Protein AF-A0A3S4J024-F1 (afdb_monomer)

Radius of gyration: 14.55 Å; Cα contacts (8 Å, |Δi|>4): 101; chains: 1; bounding box: 37×22×38 Å

Organism: Salmonella enterica I (NCBI:txid59201)

Secondary structure (DSSP, 8-state):
-GGGS---EEEEE---SSPPTTGGGSS-HHHHHHHHHHHHHHHHHHTTPPTT-EEEEEE-TTTT-SS----

Nearest PDB structures (foldseek):
  5y3z-assembly1_A  TM=9.408E-01  e=2.458E-10  Salmonella enterica subsp. enterica serovar Typhimurium str. LT2
  2zvy-assembly1_B  TM=9.154E-01  e=2.636E-08  Salmonella enterica subsp. enterica serovar Typhimurium
  2zov-assembly1_A-2  TM=9.010E-01  e=4.265E-08  Salmonella enterica subsp. enterica serovar Typhimurium
  5y40-assembly1_A  TM=9.181E-01  e=9.732E-08  Salmonella enterica subsp. enterica serovar Typhimurium str. LT2
  2zvz-assembly1_A  TM=8.738E-01  e=1.117E-07  Salmonella enterica subsp. enterica serovar Typhimurium

Foldseek 3Di:
DLQVDPAADEFWFEDADDFDPPHPVDDTLQNVRQVVSVVVVVVVVVVPDDPPSHPYGGYPRHVDDPDDDDD

Solvent-accessible surface area (backbone atoms only — not comparable to full-atom values): 4273 Å² total; per-residue (Å²): 111,82,75,80,48,92,68,67,40,75,39,73,14,70,41,68,75,74,77,35,75,69,35,88,86,48,65,20,38,49,55,53,7,32,50,51,23,49,50,53,51,51,52,43,42,75,74,63,48,56,89,77,36,63,72,49,74,38,47,50,14,48,79,78,68,90,69,81,84,84,127

pLDDT: mean 90.67, std 10.51, range [58.47, 98.62]

Structure (mmCIF, N/CA/C/O backbone):
data_AF-A0A3S4J024-F1
#
_entry.id   AF-A0A3S4J024-F1
#
loop_
_atom_site.group_PDB
_atom_site.id
_atom_site.type_symbol
_atom_site.label_atom_id
_atom_site.label_alt_id
_atom_site.label_comp_id
_atom_site.label_asym_id
_atom_site.label_entity_id
_atom_site.label_seq_id
_atom_site.pdbx_PDB_ins_code
_atom_site.Cartn_x
_atom_site.Cartn_y
_atom_site.Cartn_z
_atom_site.occupancy
_atom_site.B_iso_or_equiv
_atom_site.auth_seq_id
_atom_site.auth_comp_id
_atom_site.auth_asym_id
_atom_site.auth_atom_id
_atom_site.pdbx_PDB_model_num
ATOM 1 N N . MET A 1 1 ? -1.050 6.305 19.539 1.00 80.81 1 MET A N 1
ATOM 2 C CA . MET A 1 1 ? -1.100 5.045 18.757 1.00 80.81 1 MET A CA 1
ATOM 3 C C . MET A 1 1 ? -2.052 5.213 17.580 1.00 80.81 1 MET A C 1
ATOM 5 O O . MET A 1 1 ? -3.004 5.972 17.716 1.00 80.81 1 MET A O 1
ATOM 9 N N . LEU A 1 2 ? -1.828 4.522 16.455 1.00 90.50 2 LEU A N 1
ATOM 10 C CA . LEU A 1 2 ? -2.633 4.670 15.228 1.00 90.50 2 LEU A CA 1
ATOM 11 C C . LEU A 1 2 ? -4.126 4.334 15.415 1.00 90.50 2 LEU A C 1
ATOM 13 O O . LEU A 1 2 ? -4.963 4.931 14.739 1.00 90.50 2 LEU A O 1
ATOM 17 N N . ASN A 1 3 ? -4.469 3.448 16.354 1.00 96.31 3 ASN A N 1
ATOM 18 C CA . ASN A 1 3 ? -5.861 3.120 16.699 1.00 96.31 3 ASN A CA 1
ATOM 19 C C . ASN A 1 3 ? -6.560 4.198 17.543 1.00 96.31 3 ASN A C 1
ATOM 21 O O . ASN A 1 3 ? -7.779 4.228 17.607 1.00 96.31 3 ASN A O 1
ATOM 25 N N . GLY A 1 4 ? -5.817 5.122 18.161 1.00 96.00 4 GLY A N 1
ATOM 26 C CA . GLY A 1 4 ? -6.397 6.156 19.029 1.00 96.00 4 GLY A CA 1
ATOM 27 C C . GLY A 1 4 ? -7.145 7.269 18.286 1.00 96.00 4 GLY A C 1
ATOM 28 O O . GLY A 1 4 ? -7.658 8.182 18.921 1.00 96.00 4 GLY A O 1
ATOM 29 N N . ILE A 1 5 ? -7.173 7.222 16.953 1.00 96.94 5 ILE A N 1
ATOM 30 C CA . ILE A 1 5 ? -7.848 8.195 16.090 1.00 96.94 5 ILE A CA 1
ATOM 31 C C . ILE A 1 5 ? -8.685 7.464 15.031 1.00 96.94 5 ILE A C 1
ATOM 33 O O . ILE A 1 5 ? -8.318 6.357 14.624 1.00 96.94 5 ILE A O 1
ATOM 37 N N . PRO A 1 6 ? -9.776 8.059 14.520 1.00 95.62 6 PRO A N 1
ATOM 38 C CA . PRO A 1 6 ? -10.697 7.375 13.607 1.00 95.62 6 PRO A CA 1
ATOM 39 C C . PRO A 1 6 ? -10.181 7.278 12.162 1.00 95.62 6 PRO A C 1
ATOM 41 O O . PRO A 1 6 ? -10.775 6.598 11.329 1.00 95.62 6 PRO A O 1
ATOM 44 N N . ASN A 1 7 ? -9.085 7.966 11.831 1.00 97.69 7 ASN A N 1
ATOM 45 C CA . ASN A 1 7 ? -8.607 8.095 10.457 1.00 97.69 7 ASN A CA 1
ATOM 46 C C . ASN A 1 7 ? -8.193 6.746 9.852 1.00 97.69 7 ASN A C 1
ATOM 48 O O . ASN A 1 7 ? -7.587 5.899 10.518 1.00 97.69 7 ASN A O 1
ATOM 52 N N . ARG A 1 8 ? -8.477 6.588 8.555 1.00 97.81 8 ARG A N 1
ATOM 53 C CA . ARG A 1 8 ? -8.006 5.461 7.744 1.00 97.81 8 ARG A CA 1
ATOM 54 C C . ARG A 1 8 ? -6.611 5.739 7.179 1.00 97.81 8 ARG A C 1
ATOM 56 O O . ARG A 1 8 ? -6.195 6.888 7.063 1.00 97.81 8 ARG A O 1
ATOM 63 N N . ILE A 1 9 ? -5.909 4.675 6.810 1.00 97.88 9 ILE A N 1
ATOM 64 C CA . ILE A 1 9 ? -4.511 4.678 6.375 1.00 97.88 9 ILE A CA 1
ATOM 65 C C . ILE A 1 9 ? -4.431 4.194 4.924 1.00 97.88 9 ILE A C 1
ATOM 67 O O . ILE A 1 9 ? -5.056 3.200 4.555 1.00 97.88 9 ILE A O 1
ATOM 71 N N . SER A 1 10 ? -3.632 4.875 4.106 1.00 98.19 10 SER A N 1
ATOM 72 C CA . SER A 1 10 ? -3.185 4.384 2.800 1.00 98.19 10 SER A CA 1
ATOM 73 C C . SER A 1 10 ? -1.735 3.933 2.932 1.00 98.19 10 SER A C 1
ATOM 75 O O . SER A 1 10 ? -0.915 4.697 3.433 1.00 98.19 10 SER A O 1
ATOM 77 N N . LEU A 1 11 ? -1.413 2.728 2.467 1.00 98.12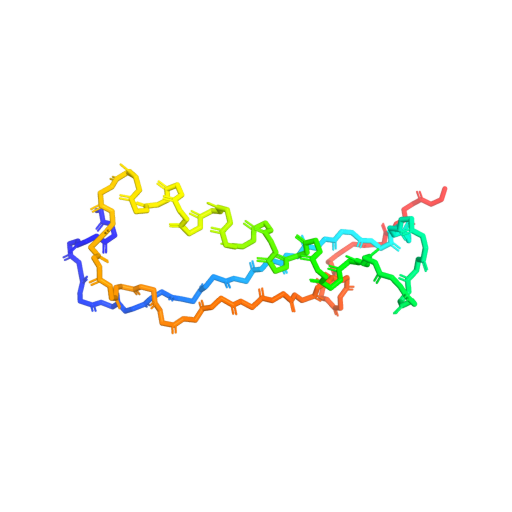 11 LEU A N 1
ATOM 78 C CA . LEU A 1 11 ? -0.039 2.221 2.432 1.00 98.12 11 LEU A CA 1
ATOM 79 C C . LEU A 1 11 ? 0.444 2.187 0.984 1.00 98.12 11 LEU A C 1
ATOM 81 O O . LEU A 1 11 ? -0.180 1.539 0.146 1.00 98.12 11 LEU A O 1
ATOM 85 N N . ALA A 1 12 ? 1.535 2.888 0.693 1.00 98.38 12 ALA A N 1
ATOM 86 C CA . ALA A 1 12 ? 2.176 2.876 -0.615 1.00 98.38 12 ALA A CA 1
ATOM 87 C C . ALA A 1 12 ? 3.579 2.277 -0.490 1.00 98.38 12 ALA A C 1
ATOM 89 O O . ALA A 1 12 ? 4.344 2.658 0.396 1.00 98.38 12 ALA A O 1
ATOM 90 N N . GLY A 1 13 ? 3.893 1.317 -1.353 1.00 97.69 13 GLY A N 1
ATOM 91 C CA . GLY A 1 13 ? 5.221 0.740 -1.475 1.00 97.69 13 GLY A CA 1
ATOM 92 C C . GLY A 1 13 ? 5.983 1.405 -2.608 1.00 97.69 13 GLY A C 1
ATOM 93 O O . GLY A 1 13 ? 5.437 1.613 -3.690 1.00 97.69 13 GLY A O 1
ATOM 94 N N . HIS A 1 14 ? 7.253 1.694 -2.354 1.00 96.12 14 HIS A N 1
ATOM 95 C CA . HIS A 1 14 ? 8.195 2.228 -3.327 1.00 96.12 14 HIS A CA 1
ATOM 96 C C . HIS A 1 14 ? 9.414 1.309 -3.364 1.00 96.12 14 HIS A C 1
ATOM 98 O O . HIS A 1 14 ? 9.846 0.790 -2.330 1.00 96.12 14 HIS A O 1
ATOM 104 N N . THR A 1 15 ? 9.951 1.091 -4.554 1.00 92.00 15 THR A N 1
ATOM 105 C CA . THR A 1 15 ? 11.216 0.385 -4.764 1.00 92.00 15 THR A CA 1
ATOM 106 C C . THR A 1 15 ? 12.178 1.314 -5.488 1.00 92.00 15 THR A C 1
ATOM 108 O O . THR A 1 15 ? 11.788 2.376 -5.978 1.00 92.00 15 THR A O 1
ATOM 111 N N . ASP A 1 16 ? 13.442 0.919 -5.537 1.00 84.31 16 ASP A N 1
ATOM 112 C CA . ASP A 1 16 ? 14.416 1.578 -6.394 1.00 84.31 16 ASP A CA 1
ATOM 113 C C . ASP A 1 16 ? 14.158 1.258 -7.874 1.00 84.31 16 ASP A C 1
ATOM 115 O O . ASP A 1 16 ? 1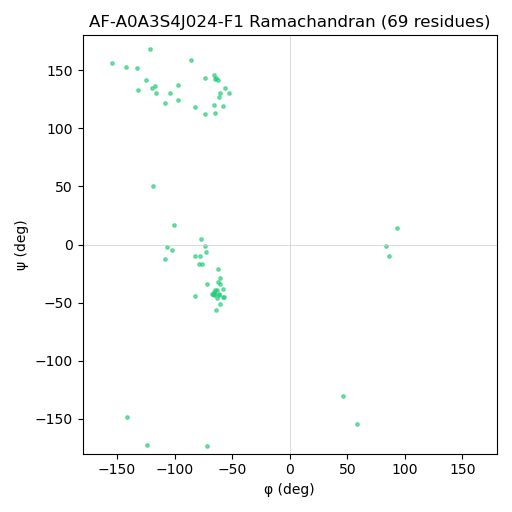3.134 0.684 -8.263 1.00 84.31 16 ASP A O 1
ATOM 119 N N . ASP A 1 17 ? 15.090 1.709 -8.698 1.00 77.38 17 ASP A N 1
ATOM 120 C CA . ASP A 1 17 ? 15.035 1.671 -10.142 1.00 77.38 17 ASP A CA 1
ATOM 121 C C . ASP A 1 17 ? 15.853 0.605 -10.816 1.00 77.38 17 ASP A C 1
ATOM 123 O O . ASP A 1 17 ? 15.761 0.452 -12.039 1.00 77.38 17 ASP A O 1
ATOM 127 N N . PHE A 1 18 ? 16.616 -0.133 -10.024 1.00 78.56 18 PHE A N 1
ATOM 128 C CA . PHE A 1 18 ? 17.327 -1.274 -10.531 1.00 78.56 18 PHE A CA 1
ATOM 129 C C . PHE A 1 18 ? 16.287 -2.272 -11.047 1.00 78.56 18 PHE A C 1
ATOM 131 O O . PHE A 1 18 ? 15.324 -2.591 -10.338 1.00 78.56 18 PHE A O 1
ATOM 138 N N . PRO A 1 19 ? 16.411 -2.727 -12.307 1.00 74.12 19 PRO A N 1
ATOM 139 C CA . PRO A 1 19 ? 15.460 -3.666 -12.866 1.00 74.12 19 PRO A CA 1
ATOM 140 C C . PRO A 1 19 ? 15.408 -4.922 -12.004 1.00 74.12 19 PRO A C 1
ATOM 142 O O . PRO A 1 19 ? 16.407 -5.626 -11.849 1.00 74.12 19 PRO A O 1
ATOM 145 N N . TYR A 1 20 ? 14.232 -5.217 -11.459 1.00 73.25 20 TYR A N 1
ATOM 146 C CA . TYR A 1 20 ? 14.006 -6.515 -10.850 1.00 73.25 20 TYR A CA 1
ATOM 147 C C . TYR A 1 20 ? 14.063 -7.601 -11.933 1.00 73.25 20 TYR A C 1
ATOM 149 O O . TYR A 1 20 ? 13.707 -7.358 -13.093 1.00 73.25 20 TYR A O 1
ATOM 157 N N . ALA A 1 21 ? 14.566 -8.785 -11.576 1.00 66.06 21 ALA A N 1
ATOM 158 C CA . ALA A 1 21 ? 14.854 -9.849 -12.533 1.00 66.06 21 ALA A CA 1
ATOM 159 C C . ALA A 1 21 ? 13.627 -10.173 -13.411 1.00 66.06 21 ALA A C 1
ATOM 161 O O . ALA A 1 21 ? 12.543 -10.415 -12.891 1.00 66.06 21 ALA A O 1
ATOM 162 N N . ASN A 1 22 ? 13.836 -10.216 -14.735 1.00 66.75 22 ASN A N 1
ATOM 163 C CA . ASN A 1 22 ? 12.841 -10.373 -15.818 1.00 66.75 22 ASN A CA 1
ATOM 164 C C . ASN A 1 22 ? 12.105 -9.101 -16.291 1.00 66.75 22 ASN A C 1
ATOM 166 O O . ASN A 1 22 ? 11.351 -9.179 -17.266 1.00 66.75 22 ASN A O 1
ATOM 170 N N . GLY A 1 23 ? 12.364 -7.931 -15.696 1.00 68.38 23 GLY A N 1
ATOM 171 C CA . GLY A 1 23 ? 11.750 -6.667 -16.122 1.00 68.38 23 GLY A CA 1
ATOM 172 C C . GLY A 1 23 ? 10.216 -6.702 -16.059 1.00 68.38 23 GLY A C 1
ATOM 173 O O . GLY A 1 23 ? 9.635 -7.480 -15.312 1.00 68.38 23 GLY A O 1
ATOM 174 N N . GLU A 1 24 ? 9.535 -5.884 -16.865 1.00 71.88 24 GLU A N 1
ATOM 175 C CA . GLU A 1 24 ? 8.060 -5.770 -16.840 1.00 71.88 24 GLU A CA 1
ATOM 176 C C . GLU A 1 24 ? 7.309 -6.973 -17.440 1.00 71.88 24 GLU A C 1
ATOM 178 O O . GLU A 1 24 ? 6.085 -7.035 -17.381 1.00 71.88 24 GLU A O 1
ATOM 183 N N . LYS A 1 25 ? 8.015 -7.940 -18.041 1.00 80.25 25 LYS A N 1
ATOM 184 C CA . LYS A 1 25 ? 7.384 -9.151 -18.599 1.00 80.25 25 LYS A CA 1
ATOM 185 C C . LYS A 1 25 ? 7.114 -10.225 -17.542 1.00 80.25 25 LYS A C 1
ATOM 187 O O . LYS A 1 25 ? 6.456 -11.217 -17.846 1.00 80.25 25 LYS A O 1
ATOM 192 N N . GLY A 1 26 ? 7.647 -10.051 -16.336 1.00 84.56 26 GLY A N 1
ATOM 193 C CA . GLY A 1 26 ? 7.472 -10.955 -15.208 1.00 84.56 26 GLY A CA 1
ATOM 194 C C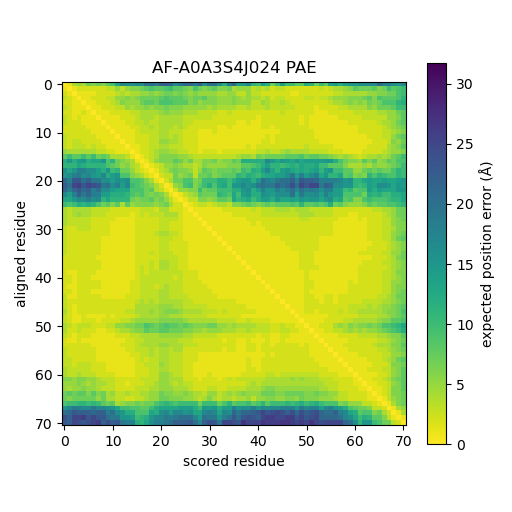 . GLY A 1 26 ? 7.317 -10.173 -13.912 1.00 84.56 26 GLY A C 1
ATOM 195 O O . GLY A 1 26 ? 6.790 -9.067 -13.907 1.00 84.56 26 GLY A O 1
ATOM 196 N N . TYR A 1 27 ? 7.784 -10.755 -12.811 1.00 90.25 27 TYR A N 1
ATOM 197 C CA . TYR A 1 27 ? 7.799 -10.062 -11.531 1.00 90.25 27 TYR A CA 1
ATOM 198 C C . TYR A 1 27 ? 8.759 -8.874 -11.601 1.00 90.25 27 TYR A C 1
ATOM 200 O O . TYR A 1 27 ? 9.954 -9.036 -11.840 1.00 90.25 27 TYR A O 1
ATOM 208 N N . SER A 1 28 ? 8.226 -7.684 -11.384 1.00 91.25 28 SER A N 1
ATOM 209 C CA . SER A 1 28 ? 8.928 -6.427 -11.559 1.00 91.25 28 SER A CA 1
ATOM 210 C C . SER A 1 28 ? 8.900 -5.603 -10.272 1.00 91.25 28 SER A C 1
ATOM 212 O O . SER A 1 28 ? 8.422 -6.026 -9.215 1.00 91.25 28 SER A O 1
ATOM 214 N N . ASN A 1 29 ? 9.388 -4.370 -10.367 1.00 93.00 29 ASN A N 1
ATOM 215 C CA . ASN A 1 29 ? 9.261 -3.395 -9.293 1.00 93.00 29 ASN A CA 1
ATOM 216 C C . ASN A 1 29 ? 7.793 -3.049 -8.974 1.00 93.00 29 ASN A C 1
ATOM 218 O O . ASN A 1 29 ? 7.498 -2.627 -7.854 1.00 93.00 29 ASN A O 1
ATOM 222 N N . TRP A 1 30 ? 6.855 -3.282 -9.900 1.00 94.00 30 TRP A N 1
ATOM 223 C CA . TRP A 1 30 ? 5.424 -3.155 -9.620 1.00 94.00 30 TRP A CA 1
ATOM 224 C C . TRP A 1 30 ? 4.968 -4.171 -8.577 1.00 94.00 30 TRP A C 1
ATOM 226 O O . TRP A 1 30 ? 4.490 -3.769 -7.512 1.00 94.00 30 TRP A O 1
ATOM 236 N N . GLU A 1 31 ? 5.203 -5.459 -8.822 1.00 95.12 31 GLU A N 1
ATOM 237 C CA . GLU A 1 31 ? 4.826 -6.540 -7.909 1.00 95.12 31 GLU A CA 1
ATOM 238 C C . GLU A 1 31 ? 5.571 -6.411 -6.578 1.00 95.12 31 GLU A C 1
ATOM 240 O O . GLU A 1 31 ? 4.945 -6.419 -5.517 1.00 95.12 31 GLU A O 1
ATOM 245 N N . LEU A 1 32 ? 6.887 -6.168 -6.624 1.00 94.44 32 LEU A N 1
ATOM 246 C CA . LEU A 1 32 ? 7.707 -6.010 -5.422 1.00 94.44 32 LEU A CA 1
ATOM 247 C C . LEU A 1 32 ? 7.203 -4.889 -4.514 1.00 94.44 32 LEU A C 1
ATOM 249 O O . LEU A 1 32 ? 7.141 -5.040 -3.290 1.00 94.44 32 LEU A O 1
ATOM 253 N N . SER A 1 33 ? 6.864 -3.741 -5.101 1.00 96.44 33 SER A N 1
ATOM 254 C CA . SER A 1 33 ? 6.401 -2.588 -4.335 1.00 96.44 33 SER A CA 1
ATOM 255 C C . SER A 1 33 ? 5.039 -2.850 -3.681 1.00 96.44 33 SER A C 1
ATOM 257 O O . SER A 1 33 ? 4.863 -2.550 -2.496 1.00 96.44 33 SER A O 1
ATOM 259 N N . ALA A 1 34 ? 4.101 -3.476 -4.398 1.00 97.94 34 ALA A N 1
ATOM 260 C CA . ALA A 1 34 ? 2.796 -3.852 -3.858 1.00 97.94 34 ALA A CA 1
ATOM 261 C C . ALA A 1 34 ? 2.914 -4.924 -2.759 1.00 97.94 34 ALA A C 1
ATOM 263 O O . ALA A 1 34 ? 2.257 -4.820 -1.715 1.00 97.94 34 ALA A O 1
ATOM 264 N N . ASP A 1 35 ? 3.786 -5.915 -2.950 1.00 97.69 35 ASP A N 1
ATOM 265 C CA . ASP A 1 35 ? 4.028 -6.988 -1.985 1.00 97.69 35 ASP A CA 1
ATOM 266 C C . ASP A 1 35 ? 4.646 -6.464 -0.695 1.00 97.69 35 ASP A C 1
ATOM 268 O O . ASP A 1 35 ? 4.186 -6.821 0.391 1.00 97.69 35 ASP A O 1
ATOM 272 N N . ARG A 1 36 ? 5.626 -5.558 -0.786 1.00 98.00 36 ARG A N 1
ATOM 273 C CA . ARG A 1 36 ? 6.208 -4.891 0.388 1.00 98.00 36 ARG A CA 1
ATOM 274 C C . ARG A 1 36 ? 5.164 -4.074 1.144 1.00 98.00 36 ARG A C 1
ATOM 276 O O . ARG A 1 36 ? 5.088 -4.167 2.367 1.00 98.00 36 ARG A O 1
ATOM 283 N N . ALA A 1 37 ? 4.313 -3.327 0.440 1.00 98.62 37 ALA A N 1
ATOM 284 C CA . ALA A 1 37 ? 3.242 -2.563 1.077 1.00 98.62 37 ALA A CA 1
ATOM 285 C C . ALA A 1 37 ? 2.227 -3.477 1.795 1.00 98.62 37 ALA A C 1
ATOM 287 O O . ALA A 1 37 ? 1.794 -3.181 2.912 1.00 98.62 37 ALA A O 1
ATOM 288 N N . ASN A 1 38 ? 1.891 -4.625 1.199 1.00 98.44 38 ASN A N 1
ATOM 289 C CA . ASN A 1 38 ? 1.035 -5.632 1.824 1.00 98.44 38 ASN A CA 1
ATOM 290 C C . ASN A 1 38 ? 1.717 -6.390 2.969 1.00 98.44 38 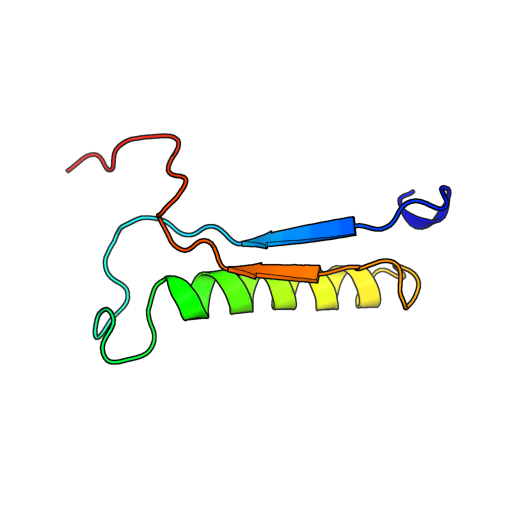ASN A C 1
ATOM 292 O O . ASN A 1 38 ? 1.042 -6.739 3.937 1.00 98.44 38 ASN A O 1
ATOM 296 N N . ALA A 1 39 ? 3.023 -6.640 2.894 1.00 98.38 39 ALA A N 1
ATOM 297 C CA . ALA A 1 39 ? 3.788 -7.216 3.994 1.00 98.38 39 ALA A CA 1
ATOM 298 C C . ALA A 1 39 ? 3.729 -6.294 5.215 1.00 98.38 39 ALA A C 1
ATOM 300 O O . ALA A 1 39 ? 3.258 -6.718 6.266 1.00 98.38 39 ALA A O 1
ATOM 301 N N . SER A 1 40 ? 4.032 -5.006 5.041 1.00 98.38 40 SER A N 1
ATOM 302 C CA . SER A 1 40 ? 3.889 -4.002 6.102 1.00 98.38 40 SER A CA 1
ATOM 303 C C . SER A 1 40 ? 2.459 -3.918 6.645 1.00 98.38 40 SER A C 1
ATOM 305 O O . SER A 1 40 ? 2.262 -3.795 7.851 1.00 98.38 40 SER A O 1
ATOM 307 N N . ARG A 1 41 ? 1.436 -4.036 5.783 1.00 98.31 41 ARG A N 1
ATOM 308 C CA . ARG A 1 41 ? 0.030 -4.110 6.217 1.00 98.31 41 ARG A CA 1
ATOM 309 C C . ARG A 1 41 ? -0.210 -5.284 7.172 1.00 98.31 41 ARG A C 1
ATOM 311 O O . ARG A 1 41 ? -0.911 -5.108 8.166 1.00 98.31 41 ARG A O 1
ATOM 318 N N . ARG A 1 42 ? 0.317 -6.473 6.861 1.00 98.19 42 ARG A N 1
ATOM 319 C CA . ARG A 1 42 ? 0.170 -7.667 7.711 1.00 98.19 42 ARG A CA 1
ATOM 320 C C . ARG A 1 42 ? 0.867 -7.477 9.053 1.00 98.19 42 ARG A C 1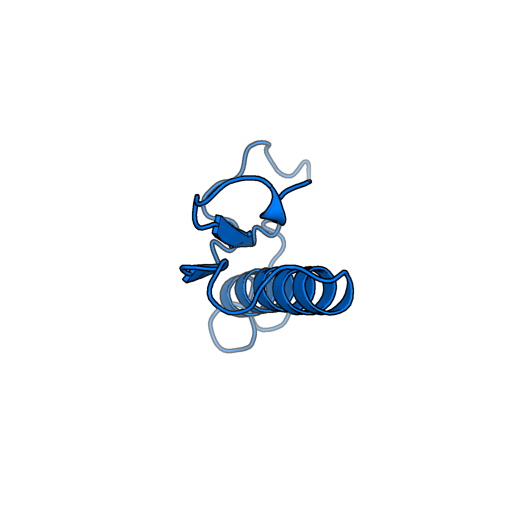
ATOM 322 O O . ARG A 1 42 ? 0.250 -7.777 10.067 1.00 98.19 42 ARG A O 1
ATOM 329 N N . GLU A 1 43 ? 2.065 -6.898 9.060 1.00 98.38 43 GLU A N 1
ATOM 330 C CA . GLU A 1 43 ? 2.794 -6.609 10.302 1.00 98.38 43 GLU A CA 1
ATOM 331 C C . GLU A 1 43 ? 2.070 -5.580 11.178 1.00 98.38 43 GLU A C 1
ATOM 333 O O . GLU A 1 43 ? 1.981 -5.749 12.390 1.00 98.38 43 GLU A O 1
ATOM 338 N N . LEU A 1 44 ? 1.467 -4.544 10.583 1.00 97.69 44 LEU A N 1
ATOM 339 C CA . LEU A 1 44 ? 0.644 -3.591 11.333 1.00 97.69 44 LEU A CA 1
ATOM 340 C C . LEU A 1 44 ? -0.563 -4.268 11.994 1.00 97.69 44 LEU A C 1
ATOM 342 O O . LEU A 1 44 ? -0.868 -3.980 13.148 1.00 97.69 44 LEU A O 1
ATOM 346 N N . VAL A 1 45 ? -1.241 -5.171 11.279 1.00 97.19 45 VAL A N 1
ATOM 347 C CA . VAL A 1 45 ? -2.364 -5.946 11.833 1.00 97.19 45 VAL A CA 1
ATOM 348 C C . VAL A 1 45 ? -1.882 -6.899 12.928 1.00 97.19 45 VAL A C 1
ATOM 350 O O . VAL A 1 45 ? -2.511 -6.971 13.979 1.00 97.19 45 VAL A O 1
ATOM 353 N N . ALA A 1 46 ? -0.749 -7.578 12.729 1.00 97.75 46 ALA A N 1
ATOM 354 C CA . ALA A 1 46 ? -0.132 -8.423 13.752 1.00 97.75 46 ALA A CA 1
ATOM 355 C C . ALA A 1 46 ? 0.244 -7.620 15.012 1.00 97.75 46 ALA A C 1
ATOM 357 O O . ALA A 1 46 ? 0.095 -8.113 16.126 1.00 97.75 46 ALA A O 1
ATOM 358 N N . GLY A 1 47 ? 0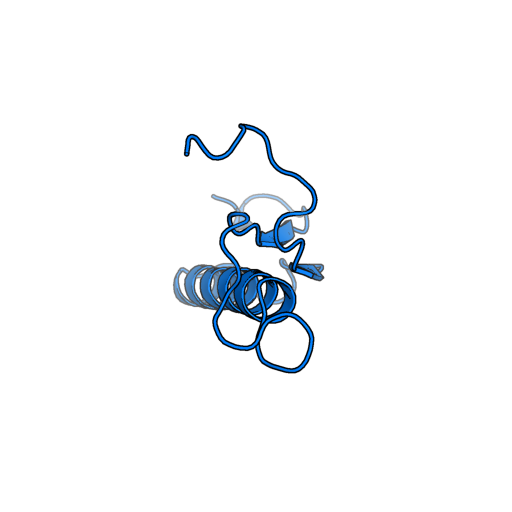.647 -6.357 14.841 1.00 96.88 47 GLY A N 1
ATOM 359 C CA . GLY A 1 47 ? 0.886 -5.390 15.916 1.00 96.88 47 GLY A CA 1
ATOM 360 C C . GLY A 1 47 ? -0.377 -4.769 16.529 1.00 96.88 47 GLY A C 1
ATOM 361 O O . GLY A 1 47 ? -0.263 -3.871 17.361 1.00 96.88 47 GLY A O 1
ATOM 362 N N . GLY A 1 48 ? -1.571 -5.217 16.129 1.00 97.44 48 GLY A N 1
ATOM 363 C CA . GLY A 1 48 ? -2.845 -4.807 16.717 1.00 97.44 48 GLY A CA 1
ATOM 364 C C . GLY A 1 48 ? -3.545 -3.637 16.027 1.00 97.44 48 GLY A C 1
ATOM 365 O O . GLY A 1 48 ? -4.455 -3.067 16.619 1.00 97.44 48 GLY A O 1
ATOM 366 N N . LEU A 1 49 ? -3.160 -3.242 14.807 1.00 97.75 49 LEU A N 1
ATOM 367 C CA . LEU A 1 49 ? -3.929 -2.258 14.034 1.00 97.75 49 LEU A CA 1
ATOM 368 C C . LEU A 1 49 ? -5.347 -2.787 13.762 1.00 97.75 49 LEU A C 1
ATOM 370 O O . LEU A 1 49 ? -5.502 -3.897 13.252 1.00 97.75 49 LEU A O 1
ATOM 374 N N . ASP A 1 50 ? -6.369 -1.976 14.045 1.00 97.44 50 ASP A N 1
ATOM 375 C CA . ASP A 1 50 ? -7.756 -2.431 13.913 1.00 97.44 50 ASP A CA 1
ATOM 376 C C . ASP A 1 50 ? -8.109 -2.810 12.465 1.00 97.44 50 ASP A C 1
ATOM 378 O O . ASP A 1 50 ? -7.734 -2.140 11.489 1.00 97.44 50 ASP A O 1
ATOM 382 N N . ASN A 1 51 ? -8.904 -3.873 12.321 1.00 91.19 51 ASN A N 1
ATOM 383 C CA . ASN A 1 51 ? -9.442 -4.286 11.028 1.00 91.19 51 ASN A CA 1
ATOM 384 C C . ASN A 1 51 ? -10.224 -3.130 10.375 1.00 91.19 51 ASN A C 1
ATOM 386 O O . ASN A 1 51 ? -11.013 -2.444 11.017 1.00 91.19 51 ASN A O 1
ATOM 390 N N . GLY A 1 52 ? -10.001 -2.898 9.078 1.00 93.75 52 GLY A N 1
ATOM 391 C CA . GLY A 1 52 ? -10.653 -1.817 8.320 1.00 93.75 52 GLY A CA 1
ATOM 392 C C . GLY A 1 52 ? -9.958 -0.447 8.381 1.00 93.75 52 GLY A C 1
ATOM 393 O O . GLY A 1 52 ? -10.278 0.430 7.569 1.00 93.75 52 GLY A O 1
ATOM 394 N N . LYS A 1 53 ? -8.949 -0.263 9.250 1.00 97.62 53 LYS A N 1
ATOM 395 C CA . LYS A 1 53 ? -8.135 0.970 9.295 1.00 97.62 53 LYS A CA 1
ATOM 396 C C . LYS A 1 53 ? -7.368 1.210 8.005 1.00 97.62 53 LYS A C 1
ATOM 398 O O . LYS A 1 53 ? -7.179 2.358 7.617 1.00 97.62 53 LYS A O 1
ATOM 403 N N . VAL A 1 54 ? -6.950 0.154 7.315 1.00 98.06 54 VAL A N 1
ATOM 404 C CA . VAL A 1 54 ? -6.287 0.273 6.013 1.00 98.06 54 VAL A CA 1
ATOM 405 C C . VAL A 1 54 ? -7.348 0.439 4.928 1.00 98.06 54 VAL A C 1
ATOM 407 O O . VAL A 1 54 ? -8.207 -0.417 4.739 1.00 98.06 54 VAL A O 1
ATOM 410 N N . LEU A 1 55 ? -7.307 1.577 4.238 1.00 98.25 55 LEU A N 1
ATOM 411 C CA . LEU A 1 55 ? -8.206 1.917 3.136 1.00 98.25 55 LEU A CA 1
ATOM 412 C C . LEU A 1 55 ? -7.741 1.306 1.816 1.00 98.25 55 LEU A C 1
ATOM 414 O O . LEU A 1 55 ? -8.561 0.785 1.067 1.00 98.25 55 LEU A O 1
ATOM 418 N N . ARG A 1 56 ? -6.442 1.397 1.523 1.00 98.19 56 ARG A N 1
ATOM 419 C CA . ARG A 1 56 ? -5.855 0.873 0.288 1.00 98.19 56 ARG A CA 1
ATOM 420 C C . ARG A 1 56 ? -4.381 0.542 0.459 1.00 98.19 56 ARG A C 1
ATOM 422 O O . ARG A 1 56 ? -3.699 1.128 1.305 1.00 98.19 56 ARG A O 1
ATOM 429 N N . VAL A 1 57 ? -3.916 -0.354 -0.402 1.00 98.38 57 VAL A N 1
ATOM 430 C CA . VAL A 1 57 ? -2.506 -0.679 -0.611 1.00 98.38 57 VAL A CA 1
ATOM 431 C C . VAL A 1 57 ? -2.164 -0.364 -2.063 1.00 98.38 57 VAL A C 1
ATOM 433 O O . VAL A 1 57 ? -2.955 -0.676 -2.950 1.00 98.38 57 VAL A O 1
ATOM 436 N N . VAL A 1 58 ? -1.029 0.291 -2.299 1.00 98.38 58 VAL A N 1
ATOM 437 C CA . VAL A 1 58 ? -0.602 0.753 -3.626 1.00 98.38 58 VAL A CA 1
ATOM 438 C C . VAL A 1 58 ? 0.854 0.354 -3.860 1.00 98.38 58 VAL A C 1
ATOM 440 O O . VAL A 1 58 ? 1.693 0.577 -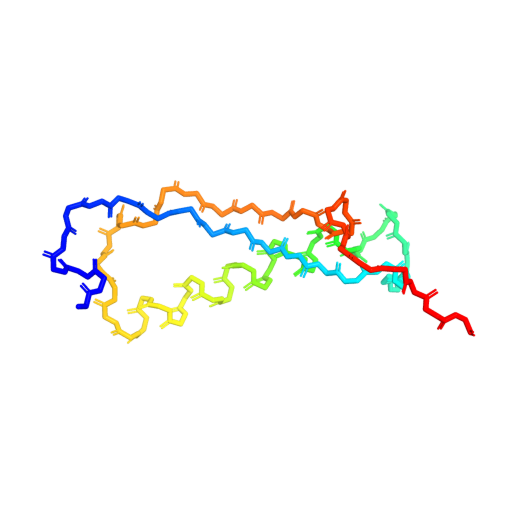2.990 1.00 98.38 58 VAL A O 1
ATOM 443 N N . GLY A 1 59 ? 1.161 -0.215 -5.025 1.00 97.75 59 GLY A N 1
ATOM 444 C CA . GLY A 1 59 ? 2.532 -0.369 -5.511 1.00 97.75 59 GLY A CA 1
ATOM 445 C C . GLY A 1 59 ? 2.873 0.771 -6.466 1.00 97.75 59 GLY A C 1
ATOM 446 O O . GLY A 1 59 ? 2.137 0.987 -7.424 1.00 97.75 59 GLY A O 1
ATOM 447 N N . MET A 1 60 ? 3.944 1.517 -6.191 1.00 97.00 60 MET A N 1
ATOM 448 C CA . MET A 1 60 ? 4.389 2.649 -7.019 1.00 97.00 60 MET A CA 1
ATOM 449 C C . MET A 1 60 ? 5.645 2.338 -7.837 1.00 97.00 60 MET A C 1
ATOM 451 O O . MET A 1 60 ? 6.113 3.201 -8.586 1.00 97.00 60 MET A O 1
ATOM 455 N N . ALA A 1 61 ? 6.216 1.139 -7.684 1.00 94.38 61 ALA A N 1
ATOM 456 C CA . ALA A 1 61 ? 7.501 0.773 -8.265 1.00 94.38 61 ALA A CA 1
ATOM 457 C C . ALA A 1 61 ? 8.542 1.889 -8.030 1.00 94.38 61 ALA A C 1
ATOM 459 O O . ALA A 1 61 ? 8.660 2.423 -6.923 1.00 94.38 61 ALA A O 1
ATOM 460 N N . ALA A 1 62 ? 9.232 2.284 -9.097 1.00 91.56 62 ALA A N 1
ATOM 461 C CA . ALA A 1 62 ? 10.254 3.321 -9.113 1.00 91.56 62 ALA A CA 1
ATOM 462 C C . ALA A 1 62 ? 9.741 4.672 -9.652 1.00 91.56 62 ALA A C 1
ATOM 464 O O . ALA A 1 62 ? 10.543 5.502 -10.077 1.00 91.56 62 ALA A O 1
ATOM 465 N N . THR A 1 63 ? 8.423 4.885 -9.724 1.00 92.81 63 THR A N 1
ATOM 466 C CA . THR A 1 63 ? 7.830 6.046 -10.425 1.00 92.81 63 THR A CA 1
ATOM 467 C C . THR A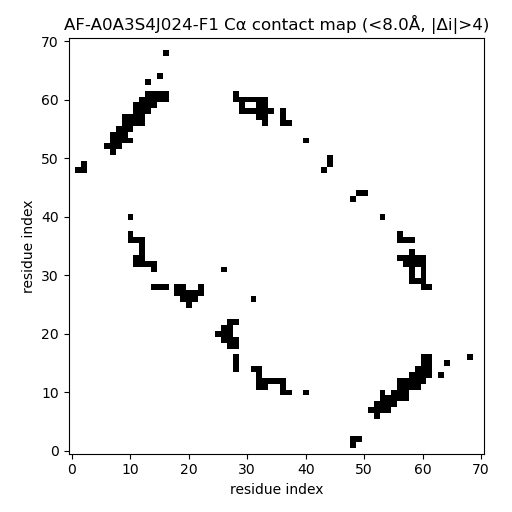 1 63 ? 7.893 7.351 -9.626 1.00 92.81 63 THR A C 1
ATOM 469 O O . THR A 1 63 ? 7.768 8.427 -10.199 1.00 92.81 63 THR A O 1
ATOM 472 N N . MET A 1 64 ? 8.124 7.273 -8.310 1.00 92.06 64 MET A N 1
ATOM 473 C CA . MET A 1 64 ? 8.256 8.426 -7.407 1.00 92.06 64 MET A CA 1
ATOM 474 C C . MET A 1 64 ? 9.643 8.471 -6.745 1.00 92.06 64 MET A C 1
ATOM 476 O O . MET A 1 64 ? 9.751 8.537 -5.521 1.00 92.06 64 MET A O 1
ATOM 480 N N . ARG A 1 65 ? 10.718 8.362 -7.534 1.00 86.75 65 ARG A N 1
ATOM 481 C CA . ARG A 1 65 ? 12.094 8.455 -7.015 1.00 86.75 65 ARG A CA 1
ATOM 482 C C . ARG A 1 65 ? 12.388 9.846 -6.460 1.00 86.75 65 ARG A C 1
ATOM 484 O O . ARG A 1 65 ? 11.974 10.848 -7.033 1.00 86.75 65 ARG A O 1
ATOM 491 N N . LEU A 1 66 ? 13.149 9.884 -5.368 1.00 89.00 66 LEU A N 1
ATOM 49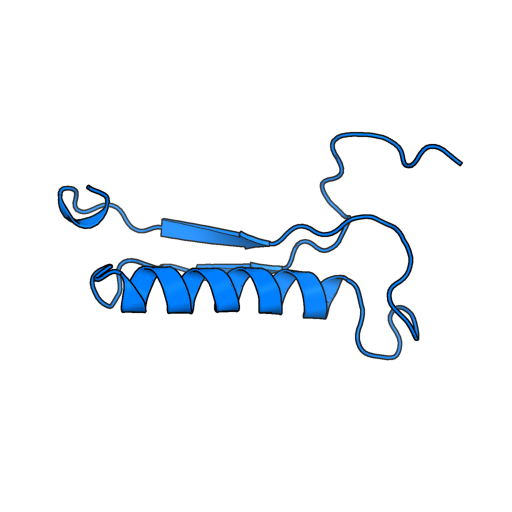2 C CA . LEU A 1 66 ? 13.582 11.124 -4.710 1.00 89.00 66 LEU A CA 1
ATOM 493 C C . LEU A 1 66 ? 15.079 11.415 -4.893 1.00 89.00 66 LEU A C 1
ATOM 495 O O . LEU A 1 66 ? 15.527 12.519 -4.602 1.00 89.00 66 LEU A O 1
ATOM 499 N N . SER A 1 67 ? 15.850 10.440 -5.373 1.00 83.50 67 SER A N 1
ATOM 500 C CA . SER A 1 67 ? 17.269 10.585 -5.694 1.00 83.50 67 SER A CA 1
ATOM 501 C C . SER A 1 67 ? 17.605 9.788 -6.945 1.00 83.50 67 SER A C 1
ATOM 503 O O . SER A 1 67 ? 16.973 8.765 -7.216 1.00 83.50 67 SER A O 1
ATOM 505 N N . GLU A 1 68 ? 18.625 10.230 -7.674 1.00 77.12 68 GLU A N 1
ATOM 506 C CA . GLU A 1 68 ? 19.168 9.451 -8.782 1.00 77.12 68 GLU A CA 1
ATOM 507 C C . GLU A 1 68 ? 19.973 8.254 -8.276 1.00 77.12 68 GLU A C 1
ATOM 509 O O . GLU A 1 68 ? 20.677 8.328 -7.262 1.00 77.12 68 GLU A O 1
ATOM 514 N N . SER A 1 69 ? 19.866 7.150 -9.011 1.00 67.38 69 SER A N 1
ATOM 515 C CA . SER A 1 69 ? 20.765 6.015 -8.881 1.00 67.38 69 SER A CA 1
ATOM 516 C C . SER A 1 69 ? 22.161 6.456 -9.306 1.00 67.38 69 SER A C 1
ATOM 518 O O . SER A 1 69 ? 22.385 6.825 -10.459 1.00 67.38 69 SER A O 1
ATOM 520 N N . ARG A 1 70 ? 23.099 6.492 -8.355 1.00 61.75 70 ARG A N 1
ATOM 521 C CA . ARG A 1 70 ? 24.509 6.713 -8.681 1.00 61.75 70 ARG A CA 1
ATOM 522 C C . ARG A 1 70 ? 25.045 5.437 -9.319 1.00 61.75 70 ARG A C 1
ATOM 524 O O . ARG A 1 70 ? 25.141 4.418 -8.638 1.00 61.75 70 ARG A O 1
ATOM 531 N N . SER A 1 71 ? 25.363 5.527 -10.608 1.00 58.47 71 SER A N 1
ATOM 532 C CA . SER A 1 71 ? 26.185 4.557 -11.340 1.00 58.47 71 SER A CA 1
ATOM 533 C C . SER A 1 71 ? 27.609 4.516 -10.805 1.00 58.47 71 SER A C 1
ATOM 535 O O . SER A 1 71 ? 28.152 5.627 -10.584 1.00 58.47 71 SER A O 1
#

Mean predicted aligned error: 4.82 Å

Sequence (71 aa):
MLNGIPNRISLAGHTDDFPYANGEKGYSNWELSADRANASRRELVAGGLDNGKVLRVVGMAATMRLSESRS

InterPro domains:
  IPR006665 OmpA-like domain [PF00691] (7-69)
  IPR006665 OmpA-like domain [PS51123] (1-71)
  IPR036737 OmpA-like domain superfamily [G3DSA:3.30.1330.60] (1-71)
  IPR036737 OmpA-like domain superfamily [SSF103088] (2-66)
  IPR050330 Bacterial Outer Membrane Structural/Functional [PTHR30329] (2-66)